Protein AF-A0A2V9AIZ8-F1 (afdb_monomer_lite)

pLDDT: mean 83.1, std 16.63, range [43.78, 97.25]

Foldseek 3Di:
DPPVPDPPCQLVVLLVVLVPDPDLVVNVVSLVVNLVSLVVVCVVCVVDDPPVVVNVVSVVSNVVSVVSVVPRDPPPDDDPPPDD

Structure (mmCIF, N/CA/C/O backbone):
data_AF-A0A2V9AIZ8-F1
#
_entry.id   AF-A0A2V9AIZ8-F1
#
loop_
_atom_site.group_PDB
_atom_site.id
_atom_site.type_symbol
_atom_site.label_atom_id
_atom_site.label_alt_id
_atom_site.label_comp_id
_atom_site.label_asym_id
_atom_site.label_entity_id
_atom_site.label_seq_id
_atom_site.pdbx_PDB_ins_code
_atom_site.Cartn_x
_atom_site.Cartn_y
_atom_site.Cartn_z
_atom_site.occupancy
_atom_site.B_iso_or_equiv
_atom_site.auth_seq_id
_atom_site.auth_comp_id
_atom_site.auth_asy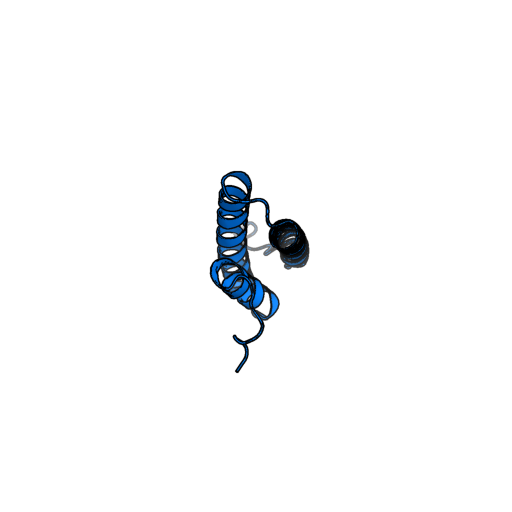m_id
_atom_site.auth_atom_id
_atom_site.pdbx_PDB_model_num
ATOM 1 N N . MET A 1 1 ? -7.901 -18.083 1.658 1.00 43.78 1 MET A N 1
ATOM 2 C CA . MET A 1 1 ? -7.440 -18.184 0.254 1.00 43.78 1 MET A CA 1
ATOM 3 C C . MET A 1 1 ? -7.374 -16.791 -0.391 1.00 43.78 1 MET A C 1
ATOM 5 O O . MET A 1 1 ? -8.035 -16.563 -1.393 1.00 43.78 1 MET A O 1
ATOM 9 N N . LEU A 1 2 ? -6.618 -15.840 0.171 1.00 50.25 2 LEU A N 1
ATOM 10 C CA . LEU A 1 2 ? -6.571 -14.452 -0.345 1.00 50.25 2 LEU A CA 1
ATOM 11 C C . LEU A 1 2 ? -5.225 -14.090 -0.997 1.00 50.25 2 LEU A C 1
ATOM 13 O O . LEU A 1 2 ? -5.073 -12.998 -1.541 1.00 50.25 2 LEU A O 1
ATOM 17 N N . ASP A 1 3 ? -4.288 -15.037 -0.998 1.00 53.25 3 ASP A N 1
ATOM 18 C CA . ASP A 1 3 ? -2.902 -14.851 -1.437 1.00 53.25 3 ASP A CA 1
ATOM 19 C C . ASP A 1 3 ? -2.706 -15.156 -2.934 1.00 53.25 3 ASP A C 1
ATOM 21 O O . ASP A 1 3 ? -1.653 -14.876 -3.493 1.00 53.25 3 ASP A O 1
ATOM 25 N N . LYS A 1 4 ? -3.730 -15.700 -3.613 1.00 57.12 4 LYS A N 1
ATOM 26 C CA . LYS A 1 4 ? -3.649 -16.168 -5.012 1.00 57.12 4 LYS A CA 1
ATOM 27 C C . LYS A 1 4 ? -3.632 -15.062 -6.085 1.00 57.12 4 LYS A C 1
ATOM 29 O O . LYS A 1 4 ? -3.543 -15.391 -7.260 1.00 57.12 4 LYS A O 1
ATOM 34 N N . HIS A 1 5 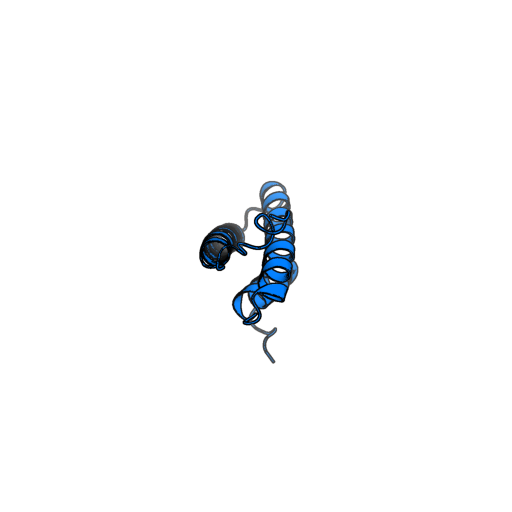? -3.697 -13.781 -5.710 1.00 67.00 5 HIS A N 1
ATOM 35 C CA . HIS A 1 5 ? -3.736 -12.652 -6.661 1.00 67.00 5 HIS A CA 1
ATOM 36 C C . HIS A 1 5 ? -2.723 -11.536 -6.355 1.00 67.00 5 HIS A C 1
ATOM 38 O O . HIS A 1 5 ? -2.882 -10.417 -6.839 1.00 67.00 5 HIS A O 1
ATOM 44 N N . MET A 1 6 ? -1.716 -11.798 -5.518 1.00 80.12 6 MET A N 1
ATOM 45 C CA . MET A 1 6 ? -0.648 -10.828 -5.271 1.00 80.12 6 MET A CA 1
ATOM 46 C C . MET A 1 6 ? 0.527 -11.113 -6.197 1.00 80.12 6 MET A C 1
ATOM 48 O O . MET A 1 6 ? 1.288 -12.045 -5.954 1.00 80.12 6 MET A O 1
ATOM 52 N N . ASN A 1 7 ? 0.677 -10.295 -7.237 1.00 87.25 7 ASN A N 1
ATOM 53 C CA . ASN A 1 7 ? 1.857 -10.339 -8.101 1.00 87.25 7 ASN A CA 1
ATOM 54 C C . ASN A 1 7 ? 3.124 -9.919 -7.333 1.00 87.25 7 ASN A C 1
ATOM 56 O O . ASN A 1 7 ? 4.216 -10.363 -7.669 1.00 87.25 7 ASN A O 1
ATOM 60 N N . TYR A 1 8 ? 2.970 -9.119 -6.269 1.00 90.38 8 TYR A N 1
ATOM 61 C CA . TYR A 1 8 ? 4.077 -8.510 -5.530 1.00 90.38 8 TYR A CA 1
ATOM 62 C C . TYR A 1 8 ? 3.848 -8.581 -4.008 1.00 90.38 8 TYR A C 1
ATOM 64 O O . TYR A 1 8 ? 3.611 -7.567 -3.343 1.00 90.38 8 TYR A O 1
ATOM 72 N N . PRO A 1 9 ? 3.867 -9.789 -3.418 1.00 90.62 9 PRO A N 1
ATOM 73 C CA . PRO A 1 9 ? 3.407 -10.016 -2.049 1.00 90.62 9 PRO A CA 1
ATOM 74 C C . PRO A 1 9 ? 4.190 -9.241 -0.981 1.00 90.62 9 PRO A C 1
ATOM 76 O O . PRO A 1 9 ? 3.603 -8.890 0.041 1.00 90.62 9 PRO A O 1
ATOM 79 N N . GLU A 1 10 ? 5.473 -8.954 -1.209 1.00 91.75 10 GLU A N 1
ATOM 80 C CA . GLU A 1 10 ? 6.356 -8.325 -0.216 1.00 91.75 10 GLU A CA 1
ATOM 81 C C . GLU A 1 10 ? 5.854 -6.952 0.244 1.00 91.75 10 GLU A C 1
ATOM 83 O O . GLU A 1 10 ? 5.772 -6.686 1.442 1.00 91.75 10 GLU A O 1
ATOM 88 N N . TRP A 1 11 ? 5.422 -6.102 -0.688 1.00 94.75 11 TRP A N 1
ATOM 89 C CA . TRP A 1 11 ? 4.857 -4.794 -0.353 1.00 94.75 11 TRP A CA 1
ATOM 90 C C . TRP A 1 11 ? 3.320 -4.784 -0.381 1.00 94.75 11 TRP A C 1
ATOM 92 O O . TRP A 1 11 ? 2.698 -3.994 0.333 1.00 94.75 11 TRP A O 1
ATOM 102 N N . GLN A 1 12 ? 2.670 -5.686 -1.130 1.00 95.44 12 GLN A N 1
ATOM 103 C CA . GLN A 1 12 ? 1.203 -5.736 -1.201 1.00 95.44 12 GLN A CA 1
ATOM 104 C C . GLN A 1 12 ? 0.550 -6.232 0.094 1.00 95.44 12 GLN A C 1
ATOM 106 O O . GLN A 1 12 ? -0.548 -5.781 0.432 1.00 95.44 12 GLN A O 1
ATOM 111 N N . LYS A 1 13 ? 1.196 -7.137 0.841 1.00 95.00 13 LYS A N 1
ATOM 112 C CA . LYS A 1 13 ? 0.688 -7.616 2.138 1.00 95.00 13 LYS A CA 1
ATOM 113 C C . LYS A 1 13 ? 0.548 -6.489 3.169 1.00 95.00 13 LYS A C 1
ATOM 115 O O . LYS A 1 13 ? -0.567 -6.308 3.666 1.00 95.00 13 LYS A O 1
ATOM 120 N N . PRO A 1 14 ? 1.606 -5.717 3.496 1.00 96.00 14 PRO A N 1
ATOM 121 C CA . PRO A 1 14 ? 1.478 -4.627 4.458 1.00 96.00 14 PRO A CA 1
ATOM 122 C C . PRO A 1 14 ? 0.545 -3.519 3.954 1.00 96.00 14 PRO A C 1
ATOM 124 O O . PRO A 1 14 ? -0.254 -3.009 4.736 1.00 96.00 14 PRO A O 1
ATOM 127 N N . TYR A 1 15 ? 0.542 -3.226 2.648 1.00 96.56 15 TYR A N 1
ATOM 128 C CA . TYR A 1 15 ? -0.417 -2.298 2.042 1.00 96.56 15 TYR A CA 1
ATOM 129 C C . TYR A 1 15 ? -1.875 -2.712 2.274 1.00 96.56 15 TYR A C 1
ATOM 131 O O . TYR A 1 15 ? -2.674 -1.926 2.782 1.00 96.56 15 TYR A O 1
ATOM 139 N N . ARG A 1 16 ? -2.233 -3.966 1.975 1.00 93.88 16 ARG A N 1
ATOM 140 C CA . ARG A 1 16 ? -3.593 -4.458 2.228 1.00 93.88 16 ARG A CA 1
ATOM 141 C C . ARG A 1 16 ? -3.945 -4.470 3.707 1.00 93.88 16 ARG A C 1
ATOM 143 O O . ARG A 1 16 ? -5.086 -4.170 4.035 1.00 93.88 16 ARG A O 1
ATOM 150 N N . ALA A 1 17 ? -2.993 -4.803 4.580 1.00 95.00 17 ALA A N 1
ATOM 151 C CA . ALA A 1 17 ? -3.217 -4.768 6.021 1.00 95.00 17 ALA A CA 1
ATOM 152 C C . ALA A 1 17 ? -3.601 -3.360 6.503 1.00 95.00 17 ALA A C 1
ATOM 154 O O . ALA A 1 17 ? -4.457 -3.249 7.372 1.00 95.00 17 ALA A O 1
ATOM 155 N N . ALA A 1 18 ? -3.028 -2.304 5.914 1.00 94.69 18 ALA A N 1
ATOM 156 C CA . ALA A 1 18 ? -3.435 -0.927 6.188 1.00 94.69 18 ALA A CA 1
ATOM 157 C C . ALA A 1 18 ? -4.842 -0.610 5.654 1.00 94.69 18 ALA A C 1
ATOM 159 O O . ALA A 1 18 ? -5.628 0.005 6.360 1.00 94.69 18 ALA A O 1
ATOM 160 N N . LEU A 1 19 ? -5.194 -1.066 4.446 1.00 93.81 19 LEU A N 1
ATOM 161 C CA . LEU A 1 19 ? -6.511 -0.787 3.849 1.00 93.81 19 LEU A CA 1
ATOM 162 C C . LEU A 1 19 ? -7.695 -1.416 4.598 1.00 93.81 19 LEU A C 1
ATOM 164 O O . LEU A 1 19 ? -8.801 -0.888 4.533 1.00 93.81 19 LEU A O 1
ATOM 168 N N . VAL A 1 20 ? -7.491 -2.571 5.235 1.00 94.25 20 VAL A N 1
ATOM 169 C CA . VAL A 1 20 ? -8.561 -3.306 5.934 1.00 94.25 20 VAL A CA 1
ATOM 170 C C . VAL A 1 20 ? -8.576 -3.060 7.441 1.00 94.25 20 VAL A C 1
ATOM 172 O O . VAL A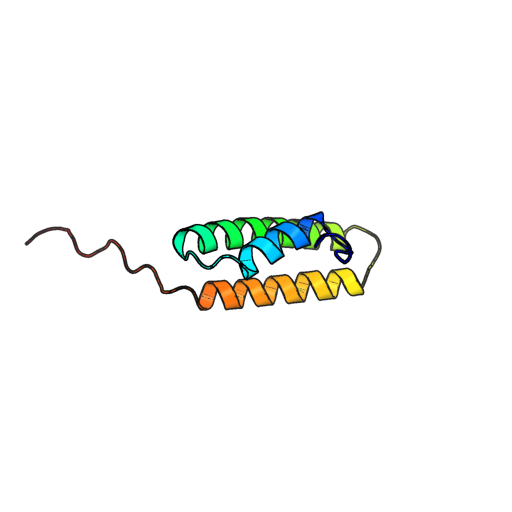 1 20 ? -9.437 -3.603 8.132 1.00 94.25 20 VAL A O 1
ATOM 175 N N . GLU A 1 21 ? -7.622 -2.288 7.965 1.00 93.62 21 GLU A N 1
ATOM 176 C CA . GLU A 1 21 ? -7.583 -1.948 9.384 1.00 93.62 21 GLU A CA 1
ATOM 177 C C . GLU A 1 21 ? -8.627 -0.870 9.690 1.00 93.62 21 GLU A C 1
ATOM 179 O O . GLU A 1 21 ? -8.668 0.187 9.065 1.00 93.62 21 GLU A O 1
ATOM 184 N N . VAL A 1 22 ? -9.483 -1.159 10.667 1.00 90.50 22 VAL A N 1
ATOM 185 C CA . VAL A 1 22 ? -10.619 -0.309 11.056 1.00 90.50 22 VAL A CA 1
ATOM 186 C C . VAL A 1 22 ? -10.320 0.425 12.362 1.00 90.50 22 VAL A C 1
ATOM 188 O O . VAL A 1 22 ? -10.920 1.458 12.647 1.00 90.50 22 VAL A O 1
ATOM 191 N N . ASN A 1 23 ? -9.396 -0.095 13.174 1.00 90.50 23 ASN A N 1
ATOM 192 C CA . ASN A 1 23 ? -8.988 0.518 14.429 1.00 90.50 23 ASN A CA 1
ATOM 193 C C . ASN A 1 23 ? -8.020 1.689 14.157 1.00 90.50 23 ASN A C 1
ATOM 195 O O . ASN A 1 23 ? -6.906 1.429 13.702 1.00 90.50 23 ASN A O 1
ATOM 199 N N . PRO A 1 24 ? -8.370 2.949 14.488 1.00 85.56 24 PRO A N 1
ATOM 200 C CA . PRO A 1 24 ? -7.531 4.115 14.183 1.00 85.56 24 PRO A CA 1
ATOM 201 C C . PRO A 1 24 ? -6.136 4.079 14.829 1.00 85.56 24 PRO A C 1
ATOM 203 O O . PRO A 1 24 ? -5.145 4.472 14.209 1.00 85.56 24 PRO A O 1
ATOM 206 N N . GLN A 1 25 ? -6.031 3.547 16.053 1.00 87.38 25 GLN A N 1
ATOM 207 C CA . GLN A 1 25 ? -4.753 3.441 16.763 1.00 87.38 25 GLN A CA 1
ATOM 208 C C . GLN A 1 25 ? -3.806 2.462 16.058 1.00 87.38 25 GLN A C 1
ATOM 210 O O . GLN A 1 25 ? -2.615 2.733 15.913 1.00 87.38 25 GLN A O 1
ATOM 215 N N . LYS A 1 26 ? -4.337 1.336 15.568 1.00 91.50 26 LYS A N 1
ATOM 216 C CA . LYS A 1 26 ? -3.561 0.349 14.797 1.00 91.50 26 LYS A CA 1
ATOM 217 C C . LYS A 1 26 ? -3.346 0.781 13.354 1.00 91.50 26 LYS A C 1
ATOM 219 O O . LYS A 1 26 ? -2.328 0.441 12.760 1.00 91.50 26 LYS A O 1
A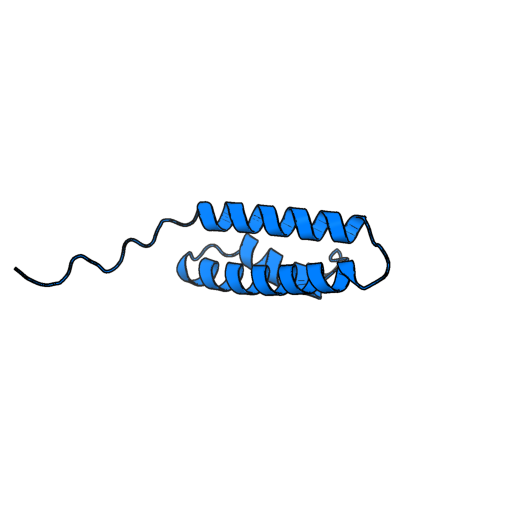TOM 224 N N . LEU A 1 27 ? -4.279 1.537 12.788 1.00 92.00 27 LEU A N 1
ATOM 225 C CA . LEU A 1 27 ? -4.228 1.994 11.407 1.00 92.00 27 LEU A CA 1
ATOM 226 C C . LEU A 1 27 ? -3.002 2.874 11.165 1.00 92.00 27 LEU A C 1
ATOM 228 O O . LEU A 1 27 ? -2.296 2.665 10.183 1.00 92.00 27 LEU A O 1
ATOM 232 N N . SER A 1 28 ? -2.672 3.764 12.102 1.00 90.62 28 SER A N 1
ATOM 233 C CA . SER A 1 28 ? -1.444 4.569 12.031 1.00 90.62 28 SER A CA 1
ATOM 234 C C . SER A 1 28 ? -0.175 3.708 11.943 1.00 90.62 28 SER A C 1
ATOM 236 O O . SER A 1 28 ? 0.700 3.967 11.115 1.00 90.62 28 SER A O 1
ATOM 238 N N . GLU A 1 29 ? -0.093 2.636 12.737 1.00 94.44 29 GLU A N 1
ATOM 239 C CA . GLU A 1 29 ? 1.018 1.676 12.695 1.00 94.44 29 GLU A CA 1
ATOM 240 C C . GLU A 1 29 ? 1.048 0.907 11.363 1.00 94.44 29 GLU A C 1
ATOM 242 O O . GLU A 1 29 ? 2.098 0.787 10.728 1.00 94.44 29 GLU A O 1
ATOM 247 N N . LYS A 1 30 ? -0.108 0.418 10.894 1.00 95.69 30 LYS A N 1
ATOM 248 C CA . LYS A 1 30 ? -0.209 -0.309 9.620 1.00 95.69 30 LYS A CA 1
ATOM 249 C C . LYS A 1 30 ? 0.157 0.565 8.425 1.00 95.69 30 LYS A C 1
ATOM 251 O O . LYS A 1 30 ? 0.853 0.081 7.533 1.00 95.69 30 LYS A O 1
ATOM 256 N N . ILE A 1 31 ? -0.256 1.833 8.422 1.00 94.94 31 ILE A N 1
ATOM 257 C CA . ILE A 1 31 ? 0.130 2.813 7.401 1.00 94.94 31 ILE A CA 1
ATOM 258 C C . ILE A 1 31 ? 1.648 2.980 7.391 1.00 94.94 31 ILE A C 1
ATOM 260 O O . ILE A 1 31 ? 2.242 2.864 6.326 1.00 94.94 31 ILE A O 1
ATOM 264 N N . ALA A 1 32 ? 2.291 3.167 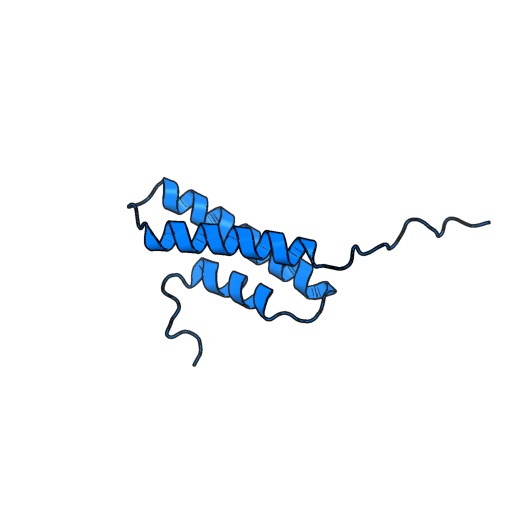8.548 1.00 94.62 32 ALA A N 1
ATOM 265 C CA . ALA A 1 32 ? 3.745 3.332 8.615 1.00 94.62 32 ALA A CA 1
ATOM 266 C C . ALA A 1 32 ? 4.507 2.101 8.083 1.00 94.62 32 ALA A C 1
ATOM 268 O O . ALA A 1 32 ? 5.464 2.239 7.317 1.00 94.62 32 ALA A O 1
ATOM 269 N N . ILE A 1 33 ? 4.057 0.890 8.432 1.00 97.19 33 ILE A N 1
ATOM 270 C CA . ILE A 1 33 ? 4.640 -0.364 7.924 1.00 97.19 33 ILE A CA 1
ATOM 271 C C . ILE A 1 33 ? 4.468 -0.465 6.400 1.00 97.19 33 ILE A C 1
ATOM 273 O O . ILE A 1 33 ? 5.403 -0.840 5.689 1.00 97.19 33 ILE A O 1
ATOM 277 N N . ALA A 1 34 ? 3.289 -0.114 5.883 1.00 97.25 34 ALA A N 1
ATOM 278 C CA . ALA A 1 34 ? 3.012 -0.129 4.453 1.00 97.25 34 ALA A CA 1
ATOM 279 C C . ALA A 1 34 ? 3.825 0.926 3.683 1.00 97.25 34 ALA A C 1
ATOM 281 O O . ALA A 1 34 ? 4.398 0.605 2.641 1.00 97.25 34 ALA A O 1
ATOM 282 N N . GLU A 1 35 ? 3.937 2.149 4.212 1.00 96.56 35 GLU A N 1
ATOM 283 C CA . GLU A 1 35 ? 4.759 3.234 3.658 1.00 96.56 35 GLU A CA 1
ATOM 284 C C . GLU A 1 35 ? 6.231 2.809 3.560 1.00 96.56 35 GLU A C 1
ATOM 286 O O . GLU A 1 35 ? 6.867 3.030 2.525 1.00 96.56 35 GLU A O 1
ATOM 291 N N . ALA A 1 36 ? 6.768 2.156 4.595 1.00 97.06 36 ALA A N 1
ATOM 292 C CA . ALA A 1 36 ? 8.141 1.660 4.597 1.00 97.06 36 ALA A CA 1
ATOM 293 C C . ALA A 1 36 ? 8.369 0.592 3.514 1.00 97.06 36 ALA A C 1
ATOM 295 O O . ALA A 1 36 ? 9.335 0.688 2.751 1.00 97.06 36 ALA A O 1
ATOM 296 N N . ALA A 1 37 ? 7.460 -0.382 3.399 1.00 97.00 37 ALA A N 1
ATOM 297 C CA . ALA A 1 37 ? 7.551 -1.456 2.409 1.00 97.00 37 ALA A CA 1
ATOM 298 C C . ALA A 1 37 ? 7.447 -0.931 0.965 1.00 97.00 37 ALA A C 1
ATOM 300 O O . ALA A 1 37 ? 8.259 -1.289 0.111 1.00 97.00 37 ALA A O 1
ATOM 301 N N . ILE A 1 38 ? 6.500 -0.028 0.698 1.00 95.88 38 ILE A N 1
ATOM 302 C CA . ILE A 1 38 ? 6.323 0.618 -0.613 1.00 95.88 38 ILE A CA 1
ATOM 303 C C . ILE A 1 38 ? 7.533 1.492 -0.960 1.00 95.88 38 ILE A C 1
ATOM 305 O O . ILE A 1 38 ? 8.032 1.430 -2.081 1.00 95.88 38 ILE A O 1
ATOM 309 N N . SER A 1 39 ? 8.065 2.253 0.002 1.00 94.81 39 SER A N 1
ATOM 310 C CA . SER A 1 39 ? 9.252 3.095 -0.207 1.00 94.81 39 SER A CA 1
ATOM 311 C C . SER A 1 39 ? 10.518 2.275 -0.446 1.00 94.81 39 SER A C 1
ATOM 313 O O . SER A 1 39 ? 11.409 2.687 -1.191 1.00 94.81 39 SER A O 1
ATOM 315 N N . GLN A 1 40 ? 10.644 1.114 0.197 1.00 94.81 40 GLN A N 1
ATOM 316 C CA . GLN A 1 40 ? 11.706 0.168 -0.119 1.00 94.81 40 GLN A CA 1
ATOM 317 C C . GLN A 1 40 ? 11.544 -0.367 -1.540 1.00 94.81 40 GLN A C 1
ATOM 319 O O . GLN A 1 40 ? 12.490 -0.266 -2.321 1.00 94.81 40 GLN A O 1
ATOM 324 N N . ARG A 1 41 ? 10.348 -0.837 -1.912 1.00 94.31 41 ARG A N 1
ATOM 325 C CA . ARG A 1 41 ? 10.145 -1.393 -3.248 1.00 94.31 41 ARG A CA 1
ATOM 326 C C . ARG A 1 41 ? 10.367 -0.367 -4.354 1.00 94.31 41 ARG A C 1
ATOM 328 O O . ARG A 1 41 ? 11.028 -0.678 -5.337 1.00 94.31 41 ARG A O 1
ATOM 335 N N . ALA A 1 42 ? 9.905 0.868 -4.171 1.00 91.75 42 ALA A N 1
ATOM 336 C CA . ALA A 1 42 ? 10.143 1.953 -5.119 1.00 91.75 42 ALA A CA 1
ATOM 337 C C . ALA A 1 42 ? 11.644 2.166 -5.396 1.00 91.75 42 ALA A C 1
ATOM 339 O O . ALA A 1 42 ? 12.031 2.383 -6.540 1.00 91.75 42 ALA A O 1
ATOM 340 N N . ARG A 1 43 ? 12.506 2.047 -4.374 1.00 91.19 43 ARG A N 1
ATOM 341 C CA . ARG A 1 43 ? 13.972 2.141 -4.526 1.00 91.19 43 ARG A CA 1
ATOM 342 C C . ARG A 1 43 ? 14.583 0.921 -5.222 1.00 91.19 43 ARG A C 1
ATOM 344 O O . ARG A 1 43 ? 15.571 1.047 -5.935 1.00 91.19 43 ARG A O 1
ATOM 351 N N . GLU A 1 44 ? 14.021 -0.264 -5.024 1.00 90.81 44 GLU A N 1
ATOM 352 C CA . GLU A 1 44 ? 14.473 -1.479 -5.715 1.00 90.81 44 GLU A CA 1
ATOM 353 C C . GLU A 1 44 ? 14.065 -1.472 -7.196 1.00 90.81 44 GLU A C 1
ATOM 355 O O . GLU A 1 44 ? 14.808 -1.948 -8.052 1.00 90.81 44 GLU A O 1
ATOM 360 N N . LEU A 1 45 ? 12.908 -0.891 -7.511 1.00 88.25 45 LEU A N 1
ATOM 361 C CA . LEU A 1 45 ? 12.378 -0.778 -8.869 1.00 88.25 45 LEU A CA 1
ATOM 362 C C . LEU A 1 45 ? 13.113 0.241 -9.745 1.00 88.25 45 LEU A C 1
ATOM 364 O O . LEU A 1 45 ? 13.057 0.142 -10.968 1.00 88.25 45 LEU A O 1
ATOM 368 N N . THR A 1 46 ? 13.810 1.213 -9.154 1.00 81.06 46 THR A N 1
ATOM 369 C CA . THR A 1 46 ? 14.680 2.128 -9.912 1.00 81.06 46 THR A CA 1
ATOM 370 C C . THR A 1 46 ? 16.023 1.501 -10.279 1.00 81.06 46 THR A C 1
ATOM 372 O O . THR A 1 46 ? 16.707 2.019 -11.158 1.00 81.06 46 THR A O 1
ATOM 375 N N . THR A 1 47 ? 16.412 0.411 -9.611 1.00 79.19 47 THR A N 1
ATOM 376 C CA . THR A 1 47 ? 17.719 -0.243 -9.786 1.00 79.19 47 THR A CA 1
ATOM 377 C C . THR A 1 47 ? 17.642 -1.566 -10.551 1.00 79.19 47 THR A C 1
ATOM 379 O O . THR A 1 47 ? 18.643 -1.984 -11.127 1.00 79.19 47 THR A O 1
ATOM 382 N N . ASN A 1 48 ? 16.467 -2.202 -10.605 1.00 68.00 48 ASN A N 1
ATOM 383 C CA . ASN A 1 48 ? 16.226 -3.467 -11.305 1.00 68.00 48 ASN A CA 1
ATOM 384 C C . ASN A 1 48 ? 15.368 -3.298 -12.575 1.00 68.00 48 ASN A C 1
ATOM 386 O O . ASN A 1 48 ? 14.851 -2.221 -12.858 1.00 68.00 48 ASN A O 1
ATOM 390 N N . ASN A 1 49 ? 15.252 -4.382 -13.353 1.00 65.88 49 ASN A N 1
ATOM 391 C CA . ASN A 1 49 ? 14.530 -4.471 -14.629 1.00 65.88 49 ASN A CA 1
ATOM 392 C C . ASN A 1 49 ? 13.180 -3.719 -14.606 1.00 65.88 49 ASN A C 1
ATOM 394 O O . ASN A 1 49 ? 12.398 -3.883 -13.671 1.00 65.88 49 ASN A O 1
ATOM 398 N N . TRP A 1 50 ? 12.911 -2.906 -15.633 1.00 73.62 50 TRP A N 1
ATOM 399 C CA . TRP A 1 50 ? 11.755 -2.003 -15.684 1.00 73.62 50 TRP A CA 1
ATOM 400 C C . TRP A 1 50 ? 10.433 -2.771 -15.863 1.00 73.62 50 TRP A C 1
ATOM 402 O O . TRP A 1 50 ? 9.998 -3.024 -16.986 1.00 73.62 50 TRP A O 1
ATOM 412 N N . ASP A 1 51 ? 9.794 -3.142 -14.751 1.00 86.56 51 ASP A N 1
ATOM 413 C CA . ASP A 1 51 ? 8.409 -3.629 -14.709 1.00 86.56 51 ASP A CA 1
ATOM 414 C C . ASP A 1 51 ? 7.454 -2.436 -14.553 1.00 86.56 51 ASP A C 1
ATOM 416 O O . ASP A 1 51 ? 7.230 -1.924 -13.453 1.00 86.56 51 ASP A O 1
ATOM 420 N N . ILE A 1 52 ? 6.914 -1.959 -15.677 1.00 87.69 52 ILE A N 1
ATOM 421 C CA . ILE A 1 52 ? 6.028 -0.790 -15.696 1.00 87.69 52 ILE A CA 1
ATOM 422 C C . ILE A 1 52 ? 4.747 -1.005 -14.877 1.00 87.69 52 ILE A C 1
ATOM 424 O O . ILE A 1 52 ? 4.254 -0.050 -14.273 1.00 87.69 52 ILE A O 1
ATOM 428 N N . ASP A 1 53 ? 4.243 -2.238 -14.809 1.00 90.75 53 ASP A N 1
ATOM 429 C CA . ASP A 1 53 ? 3.021 -2.558 -14.075 1.00 90.75 53 ASP A CA 1
ATOM 430 C C . ASP A 1 53 ? 3.275 -2.469 -12.568 1.00 90.75 53 ASP A C 1
ATOM 432 O O . ASP A 1 53 ? 2.474 -1.880 -11.833 1.00 90.75 53 ASP A O 1
ATOM 436 N N . GLU A 1 54 ? 4.425 -2.967 -12.102 1.00 92.62 54 GLU A N 1
ATOM 437 C CA . GLU A 1 54 ? 4.805 -2.834 -10.696 1.00 92.62 54 GLU A CA 1
ATOM 438 C C . GLU A 1 54 ? 5.046 -1.370 -10.303 1.00 92.62 54 GLU A C 1
ATOM 440 O O . GLU A 1 54 ? 4.590 -0.933 -9.244 1.00 92.62 54 GLU A O 1
ATOM 445 N N . HIS A 1 55 ? 5.700 -0.583 -11.165 1.00 91.12 55 HIS A N 1
ATOM 446 C CA . HIS A 1 55 ? 5.924 0.853 -10.939 1.00 91.12 55 HIS A CA 1
ATOM 447 C C . HIS A 1 55 ? 4.612 1.620 -10.748 1.00 91.12 55 HIS A C 1
ATOM 449 O O . HIS A 1 55 ? 4.482 2.411 -9.807 1.00 91.12 55 HIS A O 1
ATOM 455 N N . LEU A 1 56 ? 3.626 1.373 -11.615 1.00 92.00 56 LEU A N 1
ATOM 456 C CA . LEU A 1 56 ? 2.299 1.980 -11.498 1.00 92.00 56 LEU A CA 1
ATOM 457 C C . LEU A 1 56 ? 1.603 1.535 -10.208 1.00 92.00 56 LEU A C 1
ATOM 459 O O . LEU A 1 56 ? 1.102 2.378 -9.465 1.00 92.00 56 LEU A O 1
ATOM 463 N N . ALA A 1 57 ? 1.644 0.240 -9.892 1.00 93.69 57 ALA A N 1
ATOM 464 C CA . ALA A 1 57 ? 1.004 -0.303 -8.699 1.00 93.69 57 ALA A CA 1
ATOM 465 C C . ALA A 1 57 ? 1.604 0.260 -7.394 1.00 93.69 57 ALA A C 1
ATOM 467 O O . ALA A 1 57 ? 0.861 0.600 -6.471 1.00 93.69 57 ALA A O 1
ATOM 468 N N . VAL A 1 58 ? 2.930 0.406 -7.320 1.00 93.94 58 VAL A N 1
ATOM 469 C CA . VAL A 1 58 ? 3.638 1.000 -6.171 1.00 93.94 58 VAL A CA 1
ATOM 470 C C . VAL A 1 58 ? 3.300 2.484 -6.025 1.00 93.94 58 VAL A C 1
ATOM 472 O O . VAL A 1 58 ? 3.031 2.946 -4.912 1.00 93.94 58 VAL A O 1
ATOM 475 N N . ARG A 1 59 ? 3.261 3.236 -7.133 1.00 94.12 59 ARG A N 1
ATOM 476 C CA . ARG A 1 59 ? 2.882 4.657 -7.127 1.00 94.12 59 ARG A CA 1
ATOM 477 C C . ARG A 1 59 ? 1.447 4.854 -6.641 1.00 94.12 59 ARG A C 1
ATOM 479 O O . ARG A 1 59 ? 1.201 5.699 -5.780 1.00 94.12 59 ARG A O 1
ATOM 486 N N . ASP A 1 60 ? 0.513 4.074 -7.171 1.00 94.88 60 ASP A N 1
ATOM 487 C CA . ASP A 1 60 ? -0.901 4.178 -6.816 1.00 94.88 60 ASP A CA 1
ATOM 488 C C . ASP A 1 60 ? -1.125 3.768 -5.348 1.00 94.88 60 ASP A C 1
ATOM 490 O O . ASP A 1 60 ? -1.873 4.423 -4.619 1.00 94.88 60 ASP A O 1
ATOM 494 N N . ALA A 1 61 ? -0.407 2.749 -4.858 1.00 95.50 61 ALA A N 1
ATOM 495 C CA . ALA A 1 61 ? -0.437 2.360 -3.450 1.00 95.50 61 ALA A CA 1
ATOM 496 C C . ALA A 1 61 ? 0.090 3.470 -2.521 1.00 95.50 61 ALA A C 1
ATOM 498 O O . ALA A 1 61 ? -0.531 3.745 -1.491 1.00 95.50 61 ALA A O 1
ATOM 499 N N . ALA A 1 62 ? 1.183 4.148 -2.894 1.00 94.81 62 ALA A N 1
ATOM 500 C CA . ALA A 1 62 ? 1.720 5.281 -2.139 1.00 94.81 62 ALA A CA 1
ATOM 501 C C . ALA A 1 62 ? 0.716 6.443 -2.053 1.00 94.81 62 ALA A C 1
ATOM 503 O O . ALA A 1 62 ? 0.495 6.998 -0.974 1.00 94.81 62 ALA A O 1
ATOM 504 N N . PHE A 1 63 ? 0.065 6.777 -3.172 1.00 94.75 63 PHE A N 1
ATOM 505 C CA . PHE A 1 63 ? -0.982 7.798 -3.203 1.00 94.75 63 PHE A CA 1
ATOM 506 C C . PHE A 1 63 ? -2.166 7.426 -2.299 1.00 94.75 63 PHE A C 1
ATOM 508 O O . PHE A 1 63 ? -2.612 8.239 -1.487 1.00 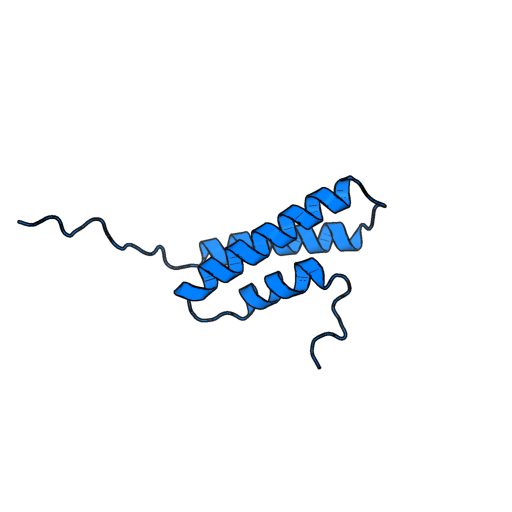94.75 63 PHE A O 1
ATOM 515 N N . ASN A 1 64 ? -2.634 6.179 -2.375 1.00 94.62 64 ASN A N 1
ATOM 516 C CA . ASN A 1 64 ? -3.750 5.702 -1.560 1.00 94.62 64 ASN A CA 1
ATOM 517 C C . ASN A 1 64 ? -3.439 5.749 -0.057 1.00 94.62 64 ASN A C 1
ATOM 519 O O . ASN A 1 64 ? -4.305 6.133 0.727 1.00 94.62 64 ASN A O 1
ATOM 523 N N . LEU A 1 65 ? -2.214 5.407 0.357 1.00 93.88 65 LEU A N 1
ATOM 524 C CA . LEU A 1 65 ? -1.802 5.534 1.760 1.00 93.88 65 LEU A CA 1
ATOM 525 C C . LEU A 1 65 ? -1.759 6.990 2.222 1.00 93.88 65 LEU A C 1
ATOM 527 O O . LEU A 1 65 ? -2.194 7.282 3.334 1.00 93.88 65 LEU A O 1
ATOM 531 N N . HIS A 1 66 ? -1.292 7.906 1.371 1.00 92.75 66 HIS A N 1
ATOM 532 C CA . HIS A 1 66 ? -1.296 9.333 1.685 1.00 92.75 66 HIS A CA 1
ATOM 533 C C . HIS A 1 66 ? -2.720 9.853 1.934 1.00 92.75 66 HIS A C 1
ATOM 535 O O . HIS A 1 66 ? -2.967 10.534 2.931 1.00 92.75 66 HIS A O 1
ATOM 541 N N . VAL A 1 67 ? -3.671 9.473 1.075 1.00 93.00 67 VAL A N 1
ATOM 542 C CA . VAL A 1 67 ? -5.093 9.806 1.253 1.00 93.00 67 VAL A CA 1
ATOM 543 C C . VAL A 1 67 ? -5.649 9.180 2.535 1.00 93.00 67 VAL A C 1
ATOM 545 O O . VAL A 1 67 ? -6.285 9.878 3.322 1.00 93.00 67 VAL A O 1
ATOM 548 N N . LEU A 1 68 ? -5.374 7.896 2.784 1.00 90.12 68 LEU A N 1
ATOM 549 C CA . LEU A 1 68 ? -5.845 7.178 3.974 1.00 90.12 68 LEU A CA 1
ATOM 550 C C . LEU A 1 68 ? -5.339 7.817 5.277 1.00 90.12 68 LEU A C 1
ATOM 552 O O . LEU A 1 68 ? -6.089 7.950 6.244 1.00 90.12 68 LEU A O 1
ATOM 556 N N . LYS A 1 69 ? -4.083 8.270 5.285 1.00 88.75 69 LYS A N 1
ATOM 557 C CA . LYS A 1 69 ? -3.470 9.000 6.400 1.00 88.75 69 LYS A CA 1
ATOM 558 C C . LYS A 1 69 ? -4.128 10.360 6.626 1.00 88.75 69 LYS A C 1
ATOM 560 O O . LYS A 1 69 ? -4.368 10.728 7.769 1.00 88.75 69 LYS A O 1
ATOM 565 N N . GLY A 1 70 ? -4.464 11.078 5.554 1.00 87.69 70 GLY A N 1
ATOM 566 C CA . GLY A 1 70 ? -5.183 12.355 5.624 1.00 87.69 70 GLY A CA 1
ATOM 567 C C . GLY A 1 70 ? -6.641 12.236 6.086 1.00 87.69 70 GLY A C 1
ATOM 568 O O . GLY A 1 70 ? -7.217 13.221 6.537 1.00 87.69 70 GLY A O 1
ATOM 569 N N . GLN A 1 71 ? -7.231 11.041 5.999 1.00 83.31 71 GLN A N 1
ATOM 570 C CA . GLN A 1 71 ? -8.571 10.739 6.513 1.00 83.31 71 GLN A CA 1
ATOM 571 C C . GLN A 1 71 ? -8.574 10.329 7.991 1.00 83.31 71 GLN A C 1
ATOM 573 O O . GLN A 1 71 ? -9.649 10.215 8.582 1.00 83.31 71 GLN A O 1
ATOM 578 N N . GLN A 1 72 ? -7.405 10.096 8.601 1.00 72.56 72 GLN A N 1
ATOM 579 C CA . GLN A 1 72 ? -7.342 9.852 10.038 1.00 72.56 72 GLN A CA 1
ATOM 580 C C . GLN A 1 72 ? -7.800 11.113 10.779 1.00 72.56 72 GLN A C 1
ATOM 582 O O . GLN A 1 72 ? -7.324 12.208 10.462 1.00 72.56 72 GLN A O 1
ATOM 587 N N . PRO A 1 73 ? -8.700 10.991 11.774 1.00 62.25 73 PRO A N 1
ATOM 588 C CA . PRO A 1 73 ? -8.950 12.085 12.694 1.00 62.25 73 PRO A CA 1
ATOM 589 C C . PRO A 1 73 ? -7.603 12.526 13.262 1.00 62.25 73 PRO A C 1
ATOM 591 O O . PRO A 1 73 ? -6.840 11.689 13.745 1.00 62.25 73 PRO A O 1
ATOM 594 N N . ILE A 1 74 ? -7.293 13.822 13.183 1.00 58.47 74 ILE A N 1
ATOM 595 C CA . ILE A 1 74 ? -6.146 14.383 13.898 1.00 58.47 74 ILE A CA 1
ATOM 596 C C . ILE A 1 74 ? -6.348 13.979 15.360 1.00 58.47 74 ILE A C 1
ATOM 598 O O . ILE A 1 74 ? -7.333 14.403 15.967 1.00 58.47 74 ILE A O 1
ATOM 602 N N . GLU A 1 75 ? -5.477 13.137 15.922 1.00 56.50 75 GLU A N 1
ATOM 603 C CA . GLU A 1 75 ? -5.487 12.906 17.364 1.00 56.50 75 GLU A CA 1
ATOM 604 C C . GLU A 1 75 ? -5.071 14.220 18.032 1.00 56.50 75 GLU A C 1
ATOM 606 O O . GLU A 1 75 ? -3.894 14.520 18.224 1.00 56.50 75 GLU A O 1
ATOM 611 N N . ILE A 1 76 ? -6.058 15.060 18.346 1.00 50.22 76 ILE A N 1
ATOM 612 C CA . ILE A 1 76 ? -5.878 16.220 19.212 1.00 50.22 76 ILE A CA 1
ATOM 613 C C . ILE A 1 76 ? -5.845 15.690 20.650 1.00 50.22 76 ILE A C 1
ATOM 615 O O . ILE A 1 76 ? -6.812 15.791 21.395 1.00 50.22 76 ILE A O 1
ATOM 619 N N . SER A 1 77 ? -4.739 15.063 21.031 1.00 50.09 77 SER A N 1
ATOM 620 C CA . SER A 1 77 ? -4.426 14.686 22.410 1.00 50.09 77 SER A CA 1
ATOM 621 C C . SER A 1 77 ? -2.905 14.786 22.509 1.00 50.09 77 SER A C 1
ATOM 623 O O . SER A 1 77 ? -2.202 14.057 21.826 1.00 50.09 77 SER A O 1
ATOM 625 N N . SER A 1 78 ? -2.281 15.779 23.143 1.00 48.25 78 SER A N 1
ATOM 626 C CA . SER A 1 78 ? -2.402 16.143 24.555 1.00 48.25 78 SER A CA 1
ATOM 627 C C . SER A 1 78 ? -1.695 17.495 24.824 1.00 48.25 78 SER A C 1
ATOM 629 O O . SER A 1 78 ? -0.542 17.535 25.260 1.00 48.25 78 SER A O 1
ATOM 631 N N . ARG A 1 79 ? -2.331 18.635 24.510 1.00 48.06 79 ARG A N 1
ATOM 632 C CA . ARG A 1 79 ? -1.774 19.984 24.799 1.00 48.06 79 ARG A CA 1
ATOM 633 C C . ARG A 1 79 ? -2.673 20.874 25.664 1.00 48.06 79 ARG A C 1
ATOM 635 O O . ARG A 1 79 ? -2.442 22.079 25.706 1.00 48.06 79 ARG A O 1
ATOM 642 N N . LEU A 1 80 ? -3.659 20.318 26.369 1.00 48.62 80 LEU A N 1
ATOM 643 C CA . LEU A 1 80 ? -4.559 21.101 27.227 1.00 48.62 80 LEU A CA 1
ATOM 644 C C . LEU A 1 80 ? -4.781 20.454 28.598 1.00 48.62 80 LEU A C 1
ATOM 646 O O . LEU A 1 80 ? -5.901 20.352 29.083 1.00 48.62 80 LEU A O 1
ATOM 650 N N . ASP A 1 81 ? -3.691 20.082 29.262 1.00 52.00 81 ASP A N 1
ATOM 651 C CA . ASP A 1 81 ? -3.731 19.667 30.662 1.00 52.00 81 ASP A CA 1
ATOM 652 C C . ASP A 1 81 ? -2.425 20.045 31.375 1.00 52.00 81 ASP A C 1
ATOM 654 O O . ASP A 1 81 ? -1.738 19.250 32.007 1.00 52.00 81 ASP A O 1
ATOM 658 N N . LEU A 1 82 ? -2.103 21.340 31.317 1.00 46.81 82 LEU A N 1
ATOM 659 C CA . LEU A 1 82 ? -1.313 22.005 32.353 1.00 46.81 82 LEU A CA 1
ATOM 660 C C . LEU A 1 82 ? -2.160 23.117 32.981 1.00 46.81 82 LEU A C 1
ATOM 662 O O . LEU A 1 82 ? -2.079 24.280 32.612 1.00 46.81 82 LEU A O 1
ATOM 666 N N . LYS A 1 83 ? -3.028 22.635 33.877 1.00 47.34 83 LYS A N 1
ATOM 667 C CA . LYS A 1 83 ? -3.493 23.186 35.161 1.00 47.34 83 LYS A CA 1
ATOM 668 C C . LYS A 1 83 ? -3.702 24.705 35.280 1.00 47.34 83 LYS A C 1
ATOM 670 O O . LYS A 1 83 ? -2.762 25.491 35.216 1.00 47.34 83 LYS A O 1
ATOM 675 N N . SER A 1 84 ? -4.968 25.028 35.564 1.00 55.69 84 SER A N 1
ATOM 676 C CA . SER A 1 84 ? -5.436 26.233 36.258 1.00 55.69 84 SER A CA 1
ATOM 677 C C . SER A 1 84 ? -4.883 26.351 37.678 1.00 55.69 84 SER A C 1
ATOM 679 O O . SER A 1 84 ? -4.432 25.319 38.231 1.00 55.69 84 SER A O 1
#

Secondary structure (DSSP, 8-state):
---TT-SSHHHHHHHHHHHT---HHHHHHHHHHHHHHHHHHHHHHTTS---HHHHHHHHHHHHHHHHHHHTS-----SSS-S--

Sequence (84 aa):
MLDKHMNYPEWQKPYRAALVEVNPQKLSEKIAIAEAAISQRARELTTNNWDIDEHLAVRDAAFNLHVLKGQQPIEISSRLDLKS

Radius of gyration: 16.3 Å; chains: 1; bounding box: 28×44×52 Å